Protein AF-A0A842NXF6-F1 (afdb_monomer)

Solvent-accessible surface area (backbone atoms only — not comparable to full-atom values): 5268 Å² total; per-residue (Å²): 138,82,64,62,37,87,86,65,71,41,51,35,71,66,39,60,42,71,50,36,41,29,38,89,88,38,85,37,70,67,52,28,39,68,73,48,96,62,86,74,45,52,89,71,46,36,40,85,80,44,30,18,32,59,75,24,34,54,43,87,80,24,78,80,40,47,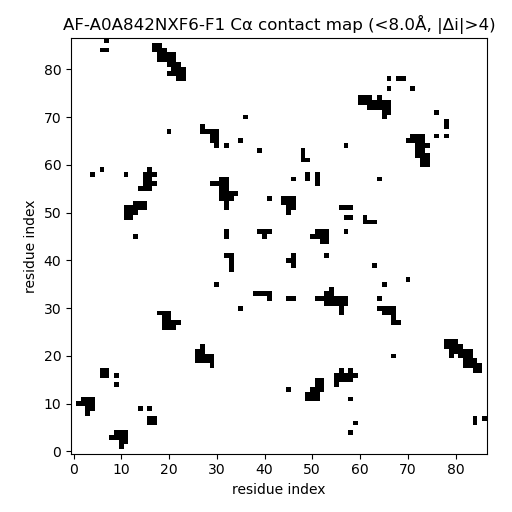27,76,85,77,67,44,52,42,60,89,43,87,67,54,80,49,83,49,75,76,131

Secondary structure (DSSP, 8-state):
---B-TTT-SBSTT-----EEEETTEEEPPPBTTSSSS---GGGSB-TTT-PBTTSBPPTT-TTPBPTTT-SBSTT-TT-SEEE---

Radius of gyration: 12.32 Å; Cα contacts (8 Å, |Δi|>4): 174; chains: 1; bounding box: 26×30×32 Å

Sequence (87 aa):
MVEICEYCKKEYSGNSCIGYFIIKGKKFERIKFGDESDDWGKDSGSCGDCGVKVGQIHHWECDVERCPKCDGQALGCECHDEFLFEY

Mean predicted aligned error: 5.01 Å

Foldseek 3Di:
DFDAQPQQRHTQAADARFWFFQFPNDTDDWQFAPNAPDCQPLVVQARPFRNYGGPGHHRPPGQCTADRPPRDGPNVDPRGPDIDGDD

Structure (mmCIF, N/CA/C/O backbone):
data_AF-A0A842NXF6-F1
#
_entry.id   AF-A0A842NXF6-F1
#
loop_
_atom_site.group_PDB
_atom_site.id
_atom_site.type_symbol
_atom_site.label_atom_id
_atom_site.label_alt_id
_atom_site.label_comp_id
_atom_site.label_asym_id
_atom_site.label_entity_id
_atom_site.label_seq_id
_atom_site.pdbx_PDB_ins_code
_atom_site.Cartn_x
_atom_site.Cartn_y
_atom_site.Cartn_z
_atom_site.occupancy
_atom_site.B_iso_or_equiv
_atom_site.auth_seq_id
_atom_site.auth_comp_id
_atom_site.auth_asym_id
_atom_site.auth_atom_id
_atom_site.pdbx_PDB_model_num
ATOM 1 N N . MET A 1 1 ? 5.129 17.186 -18.010 1.00 57.66 1 MET A N 1
ATOM 2 C CA . MET A 1 1 ? 3.985 17.431 -17.110 1.00 57.66 1 MET A CA 1
ATOM 3 C C . MET A 1 1 ? 3.968 16.250 -16.165 1.00 57.66 1 MET A C 1
ATOM 5 O O . MET A 1 1 ? 4.098 15.140 -16.659 1.00 57.66 1 MET A O 1
ATOM 9 N N . VAL A 1 2 ? 3.988 16.487 -14.859 1.00 66.19 2 VAL A N 1
ATOM 10 C CA . VAL A 1 2 ? 4.102 15.429 -13.850 1.00 66.19 2 VAL A CA 1
ATOM 11 C C . VAL A 1 2 ? 2.793 15.389 -13.086 1.00 66.19 2 VAL A C 1
ATOM 13 O O . VAL A 1 2 ? 2.321 16.432 -12.634 1.00 66.19 2 VAL A O 1
ATOM 16 N N . GLU A 1 3 ? 2.217 14.203 -12.967 1.00 81.19 3 GLU A N 1
ATOM 17 C CA . GLU A 1 3 ? 1.017 13.982 -12.173 1.00 81.19 3 GLU A CA 1
ATOM 18 C C . GLU A 1 3 ? 1.427 13.801 -10.709 1.00 81.19 3 GLU A C 1
ATOM 20 O O . GLU A 1 3 ? 2.291 12.983 -10.375 1.00 81.19 3 GLU A O 1
ATOM 25 N N . ILE A 1 4 ? 0.848 14.628 -9.838 1.00 87.00 4 ILE A N 1
ATOM 26 C CA . ILE A 1 4 ? 1.130 14.644 -8.403 1.00 87.00 4 ILE A CA 1
ATOM 27 C C . ILE A 1 4 ? -0.050 14.013 -7.683 1.00 87.00 4 ILE A C 1
ATOM 29 O O . ILE A 1 4 ? -1.189 14.430 -7.872 1.00 87.00 4 ILE A O 1
ATOM 33 N N . CYS A 1 5 ? 0.233 13.047 -6.817 1.00 86.81 5 CYS A N 1
ATOM 34 C CA . CYS A 1 5 ? -0.784 12.428 -5.987 1.00 86.81 5 CYS A CA 1
ATOM 35 C C . CYS A 1 5 ? -1.319 13.432 -4.966 1.00 86.81 5 CYS A C 1
ATOM 37 O O . CYS A 1 5 ? -0.565 14.014 -4.178 1.00 86.81 5 CYS A O 1
ATOM 39 N N . GLU A 1 6 ? -2.637 13.609 -4.941 1.00 85.94 6 GLU A N 1
ATOM 40 C CA . GLU A 1 6 ? -3.292 14.545 -4.031 1.00 85.94 6 GLU A CA 1
ATOM 41 C C . GLU A 1 6 ? -3.152 14.157 -2.555 1.00 85.94 6 GLU A C 1
ATOM 43 O O . GLU A 1 6 ? -3.182 15.037 -1.694 1.00 85.94 6 GLU A O 1
ATOM 48 N N . TYR A 1 7 ? -2.909 12.880 -2.262 1.00 86.19 7 TYR A N 1
ATOM 49 C CA . TYR A 1 7 ? -2.797 12.365 -0.900 1.00 86.19 7 TYR A CA 1
ATOM 50 C C . TYR A 1 7 ? -1.384 12.506 -0.332 1.00 86.19 7 TYR A C 1
ATOM 52 O O . TYR A 1 7 ? -1.200 13.081 0.736 1.00 86.19 7 TYR A O 1
ATOM 60 N N . CYS A 1 8 ? -0.363 12.015 -1.044 1.00 87.38 8 CYS A N 1
ATOM 61 C CA . CYS A 1 8 ? 1.018 12.039 -0.546 1.00 87.38 8 CYS A CA 1
ATOM 62 C C . CYS A 1 8 ? 1.847 13.234 -1.033 1.00 87.38 8 CYS A C 1
ATOM 64 O O . CYS A 1 8 ? 2.980 13.397 -0.585 1.00 87.38 8 CYS A O 1
ATOM 66 N N . LYS A 1 9 ? 1.312 14.051 -1.954 1.00 87.88 9 LYS A N 1
ATOM 67 C CA . LYS A 1 9 ? 1.975 15.224 -2.556 1.00 87.88 9 LYS A CA 1
ATOM 68 C C . LYS A 1 9 ? 3.291 14.912 -3.285 1.00 87.88 9 LYS A C 1
ATOM 70 O O . LYS A 1 9 ? 4.096 15.812 -3.515 1.00 87.88 9 LYS A O 1
ATOM 75 N N . LYS A 1 10 ? 3.505 13.649 -3.665 1.00 86.25 10 LYS A N 1
ATOM 76 C CA . LYS A 1 10 ? 4.646 13.183 -4.467 1.00 86.25 10 LYS A CA 1
ATOM 77 C C . LYS A 1 10 ? 4.194 12.823 -5.880 1.00 86.25 10 LYS A C 1
ATOM 79 O O . LYS A 1 10 ? 3.008 12.613 -6.126 1.00 86.25 10 LYS A O 1
ATOM 84 N N . GLU A 1 11 ? 5.154 12.742 -6.792 1.00 85.00 11 GLU A N 1
ATOM 85 C CA . GLU A 1 11 ? 4.947 12.246 -8.157 1.00 85.00 11 GLU A CA 1
ATOM 86 C C . GLU A 1 11 ? 4.522 10.773 -8.112 1.00 85.00 11 GLU A C 1
ATOM 88 O O . GLU A 1 11 ? 5.096 10.022 -7.324 1.00 85.00 11 GLU A O 1
ATOM 93 N N . TYR A 1 12 ? 3.564 10.358 -8.947 1.00 80.31 12 TYR A N 1
ATOM 94 C CA . TYR A 1 12 ? 3.102 8.958 -8.987 1.00 80.31 12 TYR A CA 1
ATOM 95 C C . TYR A 1 12 ? 4.236 7.976 -9.328 1.00 80.31 12 TYR A C 1
ATOM 97 O O . TYR A 1 12 ? 4.463 6.973 -8.654 1.00 80.31 12 TYR A O 1
ATOM 105 N N . SER A 1 13 ? 5.003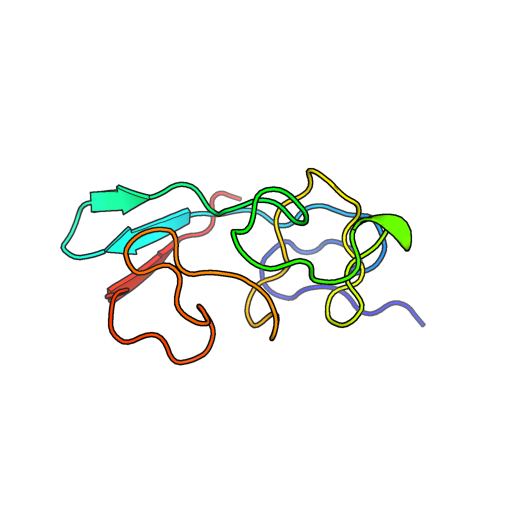 8.290 -10.370 1.00 77.44 13 SER A N 1
ATOM 106 C CA . SER A 1 13 ? 6.016 7.379 -10.896 1.00 77.44 13 SER A CA 1
ATOM 107 C C . SER A 1 13 ? 7.210 7.228 -9.951 1.00 77.44 13 SER A C 1
ATOM 109 O O . SER A 1 13 ? 8.012 8.144 -9.776 1.00 77.44 13 SER A O 1
ATOM 111 N N . GLY A 1 14 ? 7.376 6.025 -9.396 1.00 77.19 14 GLY A N 1
ATOM 112 C CA . GLY A 1 14 ? 8.560 5.626 -8.632 1.00 77.19 14 GLY A CA 1
ATOM 113 C C . GLY A 1 14 ? 8.607 6.063 -7.165 1.00 77.19 14 GLY A C 1
ATOM 114 O O . GLY A 1 14 ? 9.614 5.788 -6.499 1.00 77.19 14 GLY A O 1
ATOM 115 N N . ASN A 1 15 ? 7.552 6.695 -6.644 1.00 84.94 15 ASN A N 1
ATOM 116 C CA . ASN A 1 15 ? 7.447 7.048 -5.230 1.00 84.94 15 ASN A CA 1
ATOM 117 C C . ASN A 1 15 ? 6.428 6.164 -4.512 1.00 84.94 15 ASN A C 1
ATOM 119 O O . ASN A 1 15 ? 5.357 5.889 -5.023 1.00 84.94 15 ASN A O 1
ATOM 123 N N . SER A 1 16 ? 6.737 5.776 -3.275 1.00 90.56 16 SER A N 1
ATOM 124 C CA . SER A 1 16 ? 5.749 5.145 -2.397 1.00 90.56 16 SER A CA 1
ATOM 125 C C . SER A 1 16 ? 4.765 6.184 -1.865 1.00 90.56 16 SER A C 1
ATOM 127 O O . SER A 1 16 ? 5.175 7.270 -1.428 1.00 90.56 16 SER A O 1
ATOM 129 N N . CYS A 1 17 ? 3.488 5.812 -1.800 1.00 91.88 17 CYS A N 1
ATOM 130 C CA . CYS A 1 17 ? 2.486 6.579 -1.069 1.00 91.88 17 CYS A CA 1
ATOM 131 C C . CYS A 1 17 ? 2.600 6.353 0.452 1.00 91.88 17 CYS A C 1
ATOM 133 O O . CYS A 1 17 ? 3.485 5.639 0.933 1.00 91.88 17 CYS A O 1
ATOM 135 N N . ILE A 1 18 ? 1.710 7.004 1.200 1.00 90.69 18 ILE A N 1
ATOM 136 C CA . ILE A 1 18 ? 1.651 7.036 2.667 1.00 90.69 18 ILE A CA 1
ATOM 137 C C . ILE A 1 18 ? 0.264 6.614 3.173 1.00 90.69 18 ILE A C 1
ATOM 139 O O . ILE A 1 18 ? -0.701 6.578 2.403 1.00 90.69 18 ILE A O 1
ATOM 143 N N . GLY A 1 19 ? 0.162 6.367 4.479 1.00 89.44 19 GLY A N 1
ATOM 144 C CA . GLY A 1 19 ? -1.102 6.138 5.180 1.00 89.44 19 GLY A CA 1
ATOM 145 C C . GLY A 1 19 ? -1.410 4.670 5.474 1.00 89.44 19 GLY A C 1
ATOM 146 O O . GLY A 1 19 ? -0.596 3.779 5.235 1.00 89.44 19 GLY A O 1
ATOM 147 N N . TYR A 1 20 ? -2.591 4.440 6.040 1.00 90.50 20 TYR A N 1
ATOM 148 C CA . TYR A 1 20 ? -3.059 3.135 6.504 1.00 90.50 20 TYR A CA 1
ATOM 149 C C . TYR A 1 20 ? -4.583 3.026 6.407 1.00 90.50 20 TYR A C 1
ATOM 151 O O . TYR A 1 20 ? -5.287 4.036 6.353 1.00 90.50 20 TYR A O 1
ATOM 159 N N . PHE A 1 21 ? -5.095 1.794 6.416 1.00 88.38 21 PHE A N 1
ATOM 160 C CA . PHE A 1 21 ? -6.535 1.547 6.460 1.00 88.38 21 PHE A CA 1
ATOM 161 C C . PHE A 1 21 ? -7.014 1.513 7.912 1.00 88.38 21 PHE A C 1
ATOM 163 O O . PHE A 1 21 ? -6.408 0.835 8.751 1.00 88.38 21 PHE A O 1
ATOM 170 N N . ILE A 1 22 ? -8.121 2.197 8.209 1.00 89.44 22 ILE A N 1
ATOM 171 C CA . ILE A 1 22 ? -8.890 1.953 9.429 1.00 89.44 22 ILE A CA 1
ATOM 172 C C . ILE A 1 22 ? -10.079 1.071 9.087 1.00 89.44 22 ILE A C 1
ATOM 174 O O . ILE A 1 22 ? -10.946 1.420 8.289 1.00 89.44 22 ILE A O 1
ATOM 178 N N . ILE A 1 23 ? -10.114 -0.096 9.718 1.00 87.81 23 ILE A N 1
ATOM 179 C CA . ILE A 1 23 ? -11.172 -1.075 9.519 1.00 87.81 23 ILE A CA 1
ATOM 180 C C . ILE A 1 23 ? 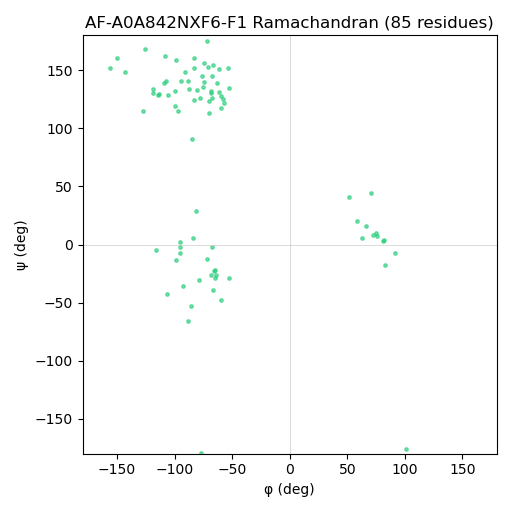-11.736 -1.457 10.880 1.00 87.81 23 ILE A C 1
ATOM 182 O O . ILE A 1 23 ? -11.038 -2.072 11.693 1.00 87.81 23 ILE A O 1
ATOM 186 N N . LYS A 1 24 ? -13.006 -1.124 11.134 1.00 86.19 24 LYS A N 1
ATOM 187 C CA . LYS A 1 24 ? -13.685 -1.367 12.415 1.00 86.19 24 LYS A CA 1
ATOM 188 C C . LYS A 1 24 ? -12.873 -0.843 13.609 1.00 86.19 24 LYS A C 1
ATOM 190 O O . LYS A 1 24 ? -12.729 -1.531 14.621 1.00 86.19 24 LYS A O 1
ATOM 195 N N . GLY A 1 25 ? -12.276 0.342 13.456 1.00 86.38 25 GLY A N 1
ATOM 196 C CA . GLY A 1 25 ? -11.451 0.997 14.480 1.00 86.38 25 GLY A CA 1
ATOM 197 C C . GLY A 1 25 ? -10.050 0.405 14.689 1.00 86.38 25 GLY A C 1
ATOM 198 O O . GLY A 1 25 ? -9.375 0.775 15.647 1.00 86.38 25 GLY A O 1
ATOM 199 N N . LYS A 1 26 ? -9.590 -0.512 13.827 1.00 88.62 26 LYS A N 1
ATOM 200 C CA . LYS A 1 26 ? -8.224 -1.061 13.870 1.00 88.62 26 LYS A CA 1
ATOM 201 C C . LYS A 1 26 ? -7.392 -0.547 12.700 1.00 88.62 26 LYS A C 1
ATOM 203 O O . LYS A 1 26 ? -7.883 -0.507 11.575 1.00 88.62 26 LYS A O 1
ATOM 208 N N . LYS A 1 27 ? -6.130 -0.205 12.974 1.00 90.50 27 LYS A N 1
ATOM 209 C CA . LYS A 1 27 ? -5.130 0.178 11.968 1.00 90.50 27 LYS A CA 1
ATOM 210 C C . LYS A 1 27 ? -4.587 -1.066 11.270 1.00 90.50 27 LYS A C 1
ATOM 212 O O . LYS A 1 27 ? -4.112 -1.981 11.937 1.00 90.50 27 LYS A O 1
ATOM 217 N N . PHE A 1 28 ? -4.655 -1.068 9.944 1.00 91.06 28 PHE A N 1
ATOM 218 C CA . PHE A 1 28 ? -4.066 -2.080 9.076 1.00 91.06 28 PHE A CA 1
ATOM 219 C C . PHE A 1 28 ? -3.026 -1.436 8.165 1.00 91.06 28 PHE A C 1
ATOM 221 O O . PHE A 1 28 ? -3.290 -0.417 7.520 1.00 91.06 28 PHE A O 1
ATOM 228 N N . GLU A 1 29 ? -1.842 -2.041 8.120 1.00 92.69 29 GLU A N 1
ATOM 229 C CA . GLU A 1 29 ? -0.799 -1.663 7.171 1.00 92.69 29 GLU A CA 1
ATOM 230 C C . GLU A 1 29 ? -1.233 -2.018 5.747 1.00 92.69 29 GLU A C 1
ATOM 232 O O . GLU A 1 29 ? -1.939 -3.000 5.527 1.00 92.69 29 GLU A O 1
ATOM 237 N N . ARG A 1 30 ? -0.837 -1.184 4.785 1.00 93.00 30 ARG A N 1
ATOM 238 C CA . ARG A 1 30 ? -1.144 -1.393 3.367 1.00 93.00 30 ARG A CA 1
ATOM 239 C C . ARG A 1 30 ? -0.242 -2.491 2.808 1.00 93.00 30 ARG A C 1
ATOM 241 O O . ARG A 1 30 ? 0.924 -2.584 3.197 1.00 93.00 30 ARG A O 1
ATOM 248 N N . ILE A 1 31 ? -0.774 -3.291 1.889 1.00 93.75 31 ILE A N 1
ATOM 249 C CA . ILE A 1 31 ? 0.017 -4.300 1.184 1.00 93.75 31 ILE A CA 1
ATOM 250 C C . ILE A 1 31 ? 0.873 -3.576 0.138 1.00 93.75 31 ILE A C 1
ATOM 252 O O . ILE A 1 31 ? 0.428 -2.632 -0.515 1.00 93.75 31 ILE A O 1
ATOM 256 N N . LYS A 1 32 ? 2.145 -3.957 0.042 1.00 94.62 32 LYS A N 1
ATOM 257 C CA . LYS A 1 32 ? 3.083 -3.369 -0.917 1.00 94.62 32 LYS A CA 1
ATOM 258 C C . LYS A 1 32 ? 2.926 -4.038 -2.274 1.00 94.62 32 LYS A C 1
ATOM 260 O O . LYS A 1 32 ? 2.639 -5.231 -2.341 1.00 94.62 32 LYS A O 1
ATOM 265 N N . PHE A 1 33 ? 3.229 -3.300 -3.336 1.00 94.06 33 PHE A N 1
ATOM 266 C CA . PHE A 1 33 ? 3.230 -3.850 -4.684 1.00 94.06 33 PHE A CA 1
ATOM 267 C C . PHE A 1 33 ? 4.182 -5.048 -4.776 1.00 94.06 33 PHE A C 1
ATOM 269 O O . PHE A 1 33 ? 5.383 -4.919 -4.511 1.00 94.06 33 PHE A O 1
ATOM 276 N N . GLY A 1 34 ? 3.640 -6.205 -5.158 1.00 91.31 34 GLY A N 1
ATOM 277 C CA . GLY A 1 34 ? 4.371 -7.471 -5.277 1.00 91.31 34 GLY A CA 1
ATOM 278 C C . GLY A 1 34 ? 4.390 -8.359 -4.024 1.00 91.31 34 GLY A C 1
ATOM 279 O O . GLY A 1 34 ? 4.848 -9.496 -4.132 1.00 91.31 34 GLY A O 1
ATOM 280 N N . ASP A 1 35 ? 3.884 -7.878 -2.882 1.00 92.38 35 ASP A N 1
ATOM 281 C CA . ASP A 1 35 ? 3.573 -8.690 -1.686 1.00 92.38 35 ASP A CA 1
ATOM 282 C C . ASP A 1 35 ? 2.088 -9.122 -1.650 1.00 92.38 35 ASP A C 1
ATOM 284 O O . ASP A 1 35 ? 1.633 -9.756 -0.698 1.00 92.38 35 ASP A O 1
ATOM 288 N N . GLU A 1 36 ? 1.321 -8.759 -2.676 1.00 90.69 36 GLU A N 1
ATOM 289 C CA . GLU A 1 36 ? -0.087 -9.116 -2.848 1.00 90.69 36 GLU A CA 1
ATOM 290 C C . GLU A 1 36 ? -0.244 -10.586 -3.263 1.00 90.69 36 GLU A C 1
ATOM 292 O O . GLU A 1 36 ? 0.670 -11.189 -3.831 1.00 90.69 36 GLU A O 1
ATOM 297 N N . SER A 1 37 ? -1.414 -11.173 -2.992 1.00 87.50 37 SER A N 1
ATOM 298 C CA . SER A 1 37 ? -1.692 -12.570 -3.357 1.00 87.50 37 SER A CA 1
ATOM 299 C C . SER A 1 37 ? -1.718 -12.805 -4.870 1.00 87.50 37 SER A C 1
ATOM 301 O O . SER A 1 37 ? -1.422 -13.912 -5.324 1.00 87.50 37 SER A O 1
ATOM 303 N N . ASP A 1 38 ? -2.084 -11.785 -5.647 1.00 86.50 38 ASP A N 1
ATOM 304 C CA . ASP A 1 38 ? -2.112 -11.838 -7.105 1.00 86.50 38 ASP A CA 1
ATOM 305 C C . ASP A 1 38 ? -0.790 -11.381 -7.715 1.00 86.50 38 ASP A C 1
ATOM 307 O O . ASP A 1 38 ? -0.117 -10.473 -7.223 1.00 86.50 38 ASP A O 1
ATOM 311 N N . ASP A 1 39 ? -0.451 -11.968 -8.861 1.00 84.25 39 ASP A N 1
ATOM 312 C CA . ASP A 1 39 ? 0.680 -11.505 -9.652 1.00 84.25 39 ASP A CA 1
ATOM 313 C C . ASP A 1 39 ? 0.246 -10.358 -10.575 1.00 84.25 39 ASP A C 1
ATOM 315 O O . ASP A 1 39 ? -0.186 -10.558 -11.709 1.00 84.25 39 ASP A O 1
ATOM 319 N N . TRP A 1 40 ? 0.369 -9.125 -10.081 1.00 84.00 40 TRP A N 1
ATOM 320 C CA . TRP A 1 40 ? 0.127 -7.899 -10.854 1.00 84.00 40 TRP A CA 1
ATOM 321 C C . TRP A 1 40 ? 1.320 -7.491 -11.731 1.00 84.00 40 TRP A C 1
ATOM 323 O O . TRP A 1 40 ? 1.551 -6.310 -11.994 1.00 84.00 40 TRP A O 1
ATOM 333 N N . GLY A 1 41 ? 2.114 -8.467 -12.178 1.00 78.38 41 GLY A N 1
ATOM 334 C CA . GLY A 1 41 ? 3.288 -8.220 -13.004 1.00 78.38 41 GLY A CA 1
ATOM 335 C C . GLY A 1 41 ? 4.424 -7.551 -12.236 1.00 78.38 41 GLY A C 1
ATOM 336 O O . GLY A 1 41 ? 5.060 -6.633 -12.757 1.00 78.38 41 GLY A O 1
ATOM 337 N N . LYS A 1 42 ? 4.722 -8.023 -11.017 1.00 77.31 42 LYS A N 1
ATOM 338 C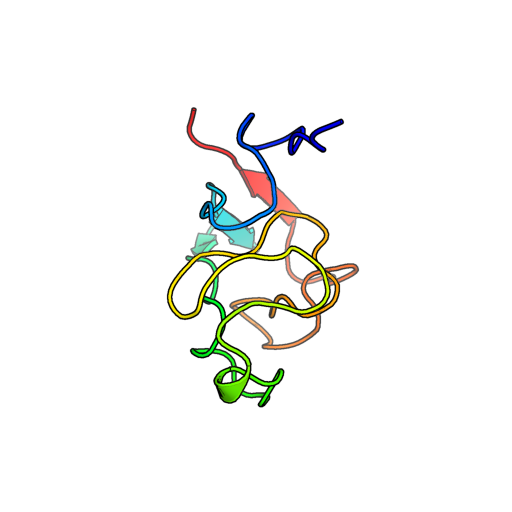 CA . LYS A 1 42 ? 5.886 -7.562 -10.234 1.00 77.31 42 LYS A CA 1
ATOM 339 C C . LYS A 1 42 ? 7.198 -7.647 -11.027 1.00 77.31 42 LYS A C 1
ATOM 341 O O . LYS A 1 42 ? 8.085 -6.820 -10.834 1.00 77.31 42 LYS A O 1
ATOM 346 N N . ASP A 1 43 ? 7.298 -8.583 -11.972 1.00 81.62 43 ASP A N 1
ATOM 347 C CA . ASP A 1 43 ? 8.446 -8.734 -12.874 1.00 81.62 43 ASP A CA 1
ATOM 348 C C . ASP A 1 43 ? 8.634 -7.545 -13.833 1.00 81.62 43 ASP A C 1
ATOM 350 O O . ASP A 1 43 ? 9.746 -7.299 -14.297 1.00 81.62 43 ASP A O 1
ATOM 354 N N . SER A 1 44 ? 7.583 -6.753 -14.087 1.00 81.88 44 SER A N 1
ATOM 355 C CA . SER A 1 44 ? 7.689 -5.490 -14.835 1.00 81.88 44 SER A CA 1
ATOM 356 C C . SER A 1 44 ? 8.386 -4.385 -14.030 1.00 81.88 44 SER A C 1
ATOM 358 O O . SER A 1 44 ? 8.758 -3.354 -14.585 1.00 81.88 44 SER A O 1
ATOM 360 N N . GLY A 1 45 ? 8.579 -4.578 -12.720 1.00 84.44 45 GLY A N 1
ATOM 361 C CA . GLY A 1 45 ? 9.295 -3.663 -11.831 1.00 84.44 45 GLY A CA 1
ATOM 362 C C . GLY A 1 45 ? 8.469 -2.485 -11.302 1.00 84.44 45 GLY A C 1
ATOM 363 O O . GLY A 1 45 ? 8.851 -1.896 -10.287 1.00 84.44 45 GLY A O 1
ATOM 364 N N . SER A 1 46 ? 7.334 -2.165 -11.928 1.00 90.88 46 SER A N 1
ATOM 365 C CA . SER A 1 46 ? 6.412 -1.113 -11.491 1.00 90.88 46 SER A CA 1
ATOM 366 C C . SER A 1 46 ? 4.950 -1.479 -11.721 1.00 90.88 46 SER A C 1
ATOM 368 O O . SER A 1 46 ? 4.624 -2.149 -12.698 1.00 90.88 46 SER A O 1
ATOM 370 N N . CYS A 1 47 ? 4.078 -0.983 -10.847 1.00 91.62 47 CYS A N 1
ATOM 371 C CA . CYS A 1 47 ? 2.634 -1.131 -10.954 1.00 91.62 47 CYS A CA 1
ATOM 372 C C . CYS A 1 47 ? 2.122 -0.464 -12.237 1.00 91.62 47 CYS A C 1
ATOM 374 O O . CYS A 1 47 ? 2.448 0.694 -12.501 1.00 91.62 47 CYS A O 1
ATOM 376 N N . GLY A 1 48 ? 1.297 -1.177 -13.008 1.00 87.88 48 GLY A N 1
ATOM 377 C CA . GLY A 1 48 ? 0.761 -0.677 -14.278 1.00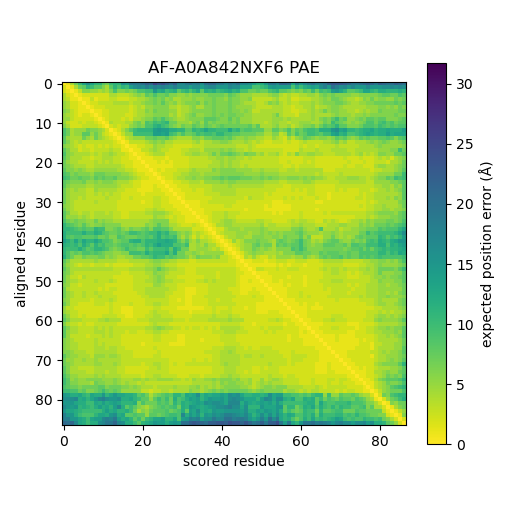 87.88 48 GLY A CA 1
ATOM 378 C C . GLY A 1 48 ? -0.225 0.485 -14.133 1.00 87.88 48 GLY A C 1
ATOM 379 O O . GLY A 1 48 ? -0.332 1.292 -15.048 1.00 87.88 48 GLY A O 1
ATOM 380 N N . ASP A 1 49 ? -0.904 0.574 -12.989 1.00 89.31 49 ASP A N 1
ATOM 381 C CA . ASP A 1 49 ? -1.881 1.627 -12.709 1.00 89.31 49 ASP A CA 1
ATOM 382 C C . ASP A 1 49 ? -1.226 2.869 -12.076 1.00 89.31 49 ASP A C 1
ATOM 384 O O . ASP A 1 49 ? -1.114 3.917 -12.705 1.00 89.31 49 ASP A O 1
ATOM 388 N N . CYS A 1 50 ? -0.685 2.744 -10.859 1.00 90.50 50 CYS A N 1
ATOM 389 C CA . CYS A 1 50 ? -0.144 3.897 -10.137 1.00 90.50 50 CYS A CA 1
ATOM 390 C C . CYS A 1 50 ? 1.375 4.131 -10.275 1.00 90.50 50 CYS A C 1
ATOM 392 O O . CYS A 1 50 ? 1.897 5.064 -9.669 1.00 90.50 50 CYS A O 1
ATOM 394 N N . GLY A 1 51 ? 2.117 3.278 -10.991 1.00 90.31 51 GLY A N 1
ATOM 395 C CA . GLY A 1 51 ? 3.542 3.496 -11.287 1.00 90.31 51 GLY A CA 1
ATOM 396 C C . GLY A 1 51 ? 4.538 3.318 -10.127 1.00 90.31 51 GLY A C 1
ATOM 397 O O . GLY A 1 51 ? 5.723 3.628 -10.293 1.00 90.31 51 GLY A O 1
ATOM 398 N N . VAL A 1 52 ? 4.112 2.822 -8.957 1.00 92.88 52 VAL A N 1
ATOM 399 C CA . VAL A 1 52 ? 5.029 2.529 -7.835 1.00 92.88 52 VAL A CA 1
ATOM 400 C C . VAL A 1 52 ? 5.902 1.312 -8.123 1.00 92.88 52 VAL A C 1
ATOM 402 O O . VAL A 1 52 ? 5.504 0.421 -8.870 1.00 92.88 52 VAL A O 1
ATOM 405 N N . LYS A 1 53 ? 7.093 1.247 -7.527 1.00 92.88 53 LYS A N 1
ATOM 406 C CA . LYS A 1 53 ? 8.015 0.112 -7.687 1.00 92.88 53 LYS A CA 1
ATOM 407 C C . LYS A 1 53 ? 7.675 -1.038 -6.744 1.00 92.88 53 LYS A C 1
ATOM 409 O O . LYS A 1 53 ? 7.035 -0.840 -5.715 1.00 92.88 53 LYS A O 1
ATOM 414 N N . VAL A 1 54 ? 8.162 -2.237 -7.068 1.00 92.31 54 VAL A N 1
ATOM 415 C CA . VAL A 1 54 ? 8.019 -3.420 -6.197 1.00 92.31 54 VAL A CA 1
ATOM 416 C C . VAL A 1 54 ? 8.528 -3.113 -4.785 1.00 92.31 54 VAL A C 1
ATOM 418 O O . VAL A 1 54 ? 9.586 -2.502 -4.613 1.00 92.31 54 VAL A O 1
ATOM 421 N N . GLY A 1 55 ? 7.758 -3.514 -3.774 1.00 91.19 55 GLY A N 1
ATOM 422 C CA . GLY A 1 55 ? 8.041 -3.254 -2.362 1.00 91.19 55 GLY A CA 1
ATOM 423 C C . GLY A 1 55 ? 7.648 -1.854 -1.869 1.00 91.19 55 GLY A C 1
ATOM 424 O O . GLY A 1 55 ? 7.892 -1.532 -0.702 1.00 91.19 55 GLY A O 1
ATOM 425 N N . GLN A 1 56 ? 7.045 -1.015 -2.716 1.00 93.06 56 GLN A N 1
ATOM 426 C CA . GLN A 1 56 ? 6.454 0.269 -2.325 1.00 93.06 56 GLN A CA 1
ATOM 427 C C . GLN A 1 56 ? 4.938 0.154 -2.133 1.00 93.06 56 GLN A C 1
ATOM 429 O O . GLN A 1 56 ? 4.295 -0.751 -2.656 1.00 93.06 56 GLN A O 1
ATOM 434 N N . ILE A 1 57 ? 4.367 1.086 -1.372 1.00 93.81 57 ILE A N 1
ATOM 435 C CA . ILE A 1 57 ? 2.920 1.176 -1.165 1.00 93.81 57 ILE A CA 1
ATOM 436 C C . ILE A 1 57 ? 2.292 1.883 -2.364 1.00 93.81 57 ILE A C 1
ATOM 438 O O . ILE A 1 57 ? 2.765 2.955 -2.759 1.00 93.81 57 ILE A O 1
ATOM 442 N N . HIS A 1 58 ? 1.208 1.307 -2.883 1.00 94.00 58 HIS A N 1
ATOM 443 C CA . HIS A 1 58 ? 0.398 1.878 -3.958 1.00 94.00 58 HIS A CA 1
ATOM 444 C C . HIS A 1 58 ? -0.061 3.302 -3.647 1.00 94.00 58 HIS A C 1
ATOM 446 O O . HIS A 1 58 ? -0.271 3.670 -2.491 1.00 94.00 58 HIS A O 1
ATOM 452 N N . HIS A 1 59 ? -0.276 4.122 -4.674 1.00 92.50 59 HIS A N 1
ATOM 453 C CA . HIS A 1 59 ? -1.053 5.342 -4.464 1.00 92.50 59 HIS A CA 1
ATOM 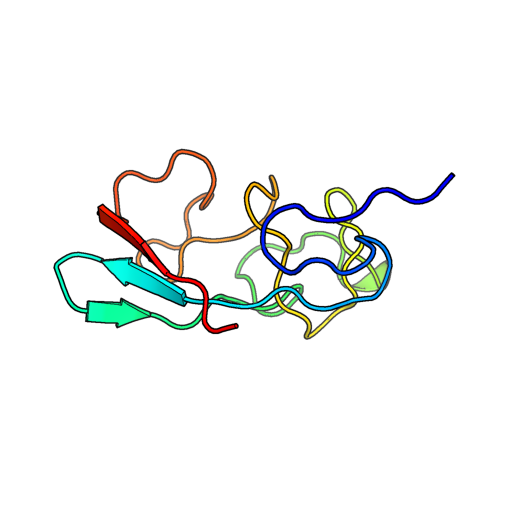454 C C . HIS A 1 59 ? -2.500 4.992 -4.126 1.00 92.50 59 HIS A C 1
ATOM 456 O O . HIS A 1 59 ? -2.973 3.899 -4.422 1.00 92.50 59 HIS A O 1
ATOM 462 N N . TRP A 1 60 ? -3.167 5.893 -3.413 1.00 89.50 60 TRP A N 1
ATOM 463 C CA . TRP A 1 60 ? -4.588 5.722 -3.137 1.00 89.50 60 TRP A CA 1
ATOM 464 C C . TRP A 1 60 ? -5.376 5.690 -4.442 1.00 89.50 60 TRP A C 1
ATOM 466 O O . TRP A 1 60 ? -4.949 6.291 -5.427 1.00 89.50 60 TRP A O 1
ATOM 476 N N . GLU A 1 61 ? -6.495 4.967 -4.409 1.00 88.00 61 GLU A N 1
ATOM 477 C CA . GLU A 1 61 ? -7.359 4.705 -5.567 1.00 88.00 61 GLU A CA 1
ATOM 478 C C . GLU A 1 61 ? -6.709 3.842 -6.657 1.00 88.00 61 GLU A C 1
ATOM 480 O O . GLU A 1 61 ? -7.228 3.761 -7.764 1.00 88.00 61 GLU A O 1
ATOM 485 N N . CYS A 1 62 ? -5.606 3.155 -6.340 1.00 92.00 62 CYS A N 1
ATOM 486 C CA . CYS A 1 62 ? -4.978 2.243 -7.280 1.00 92.00 62 CYS A CA 1
ATOM 487 C C . CYS A 1 62 ? -5.858 1.014 -7.547 1.00 92.00 62 CYS A C 1
ATOM 489 O O . CYS A 1 62 ? -6.286 0.331 -6.612 1.00 92.00 62 CYS A O 1
ATOM 491 N N . ASP A 1 63 ? -6.063 0.695 -8.825 1.00 91.12 63 ASP A N 1
ATOM 492 C CA . ASP A 1 63 ? -6.950 -0.389 -9.261 1.00 91.12 63 ASP A CA 1
ATOM 493 C C . ASP A 1 63 ? -6.484 -1.778 -8.809 1.00 91.12 63 ASP A C 1
ATOM 495 O O . ASP A 1 63 ? -7.295 -2.693 -8.659 1.00 91.12 63 ASP A O 1
ATOM 499 N N . VAL A 1 64 ? -5.184 -1.961 -8.585 1.00 92.31 64 VAL A N 1
ATOM 500 C CA . VAL A 1 64 ? -4.629 -3.271 -8.219 1.00 92.31 64 VAL A CA 1
ATOM 501 C C . VAL A 1 64 ? -4.401 -3.438 -6.720 1.00 92.31 64 VAL A C 1
ATOM 503 O O . VAL A 1 64 ? -4.247 -4.574 -6.277 1.00 92.31 64 VAL A O 1
ATOM 506 N N . GLU A 1 65 ? -4.448 -2.348 -5.941 1.00 94.31 65 GLU A N 1
ATOM 507 C CA . GLU A 1 65 ? -4.161 -2.399 -4.506 1.00 94.31 65 GLU A CA 1
ATOM 508 C C . GLU A 1 65 ? -5.129 -3.342 -3.778 1.00 94.31 65 GLU A C 1
ATOM 510 O O . GLU A 1 65 ? -6.356 -3.207 -3.871 1.00 94.31 65 GLU A O 1
ATOM 515 N N . ARG A 1 66 ? -4.579 -4.276 -2.997 1.00 94.06 66 ARG A N 1
ATOM 516 C CA . ARG A 1 66 ? -5.368 -5.201 -2.173 1.00 94.06 66 ARG A CA 1
ATOM 517 C C . ARG A 1 66 ? -5.700 -4.664 -0.779 1.00 94.06 66 ARG A C 1
ATOM 519 O O . ARG A 1 66 ? -4.889 -4.052 -0.083 1.00 94.06 66 ARG A O 1
ATOM 526 N N . CYS A 1 67 ? -6.925 -4.946 -0.331 1.00 92.69 67 CYS A N 1
ATOM 527 C CA . CYS A 1 67 ? -7.375 -4.648 1.022 1.00 92.69 67 CYS A CA 1
ATOM 528 C C . CYS A 1 67 ? -6.666 -5.571 2.030 1.00 92.69 67 CYS A C 1
ATOM 530 O O . CYS A 1 67 ? -6.874 -6.784 1.980 1.00 92.69 67 CYS A O 1
ATOM 532 N N . PRO A 1 68 ? -5.961 -5.043 3.047 1.00 92.94 68 PRO A N 1
ATOM 533 C CA . PRO A 1 68 ? -5.183 -5.856 3.992 1.00 92.94 68 PRO A CA 1
ATOM 534 C C . PRO A 1 68 ? -6.007 -6.758 4.927 1.00 92.94 68 PRO A C 1
ATOM 536 O O . PRO A 1 68 ? -5.447 -7.480 5.748 1.00 92.94 68 PRO A O 1
ATOM 539 N N . LYS A 1 69 ? -7.341 -6.708 4.855 1.00 92.44 69 LYS A N 1
ATOM 540 C CA . LYS A 1 69 ? -8.234 -7.533 5.681 1.00 92.44 69 LYS A CA 1
ATOM 541 C C . LYS A 1 69 ? -8.906 -8.664 4.919 1.00 92.44 69 LYS A C 1
ATOM 543 O O . LYS A 1 69 ? -9.084 -9.736 5.488 1.00 92.44 69 LYS A O 1
ATOM 548 N N . CYS A 1 70 ? -9.389 -8.393 3.710 1.00 92.31 70 CYS A N 1
ATOM 549 C CA . CYS A 1 70 ? -10.144 -9.367 2.921 1.00 92.31 70 CYS A CA 1
ATOM 550 C C . CYS A 1 70 ? -9.446 -9.763 1.624 1.00 92.31 70 CYS A C 1
ATOM 552 O O . CYS A 1 70 ? -9.974 -10.619 0.924 1.00 92.31 70 CYS A O 1
ATOM 554 N N . ASP A 1 71 ? -8.315 -9.131 1.304 1.00 91.62 71 ASP A N 1
ATOM 555 C CA . ASP A 1 71 ? -7.524 -9.364 0.095 1.00 91.62 71 ASP A CA 1
ATOM 556 C C . ASP A 1 71 ? -8.250 -9.042 -1.228 1.00 91.62 71 ASP A C 1
ATOM 558 O O . ASP A 1 71 ? -7.727 -9.249 -2.315 1.00 91.62 71 ASP A O 1
ATOM 562 N N . GLY A 1 72 ? -9.462 -8.483 -1.155 1.00 91.75 72 GLY A N 1
ATOM 563 C CA . GLY A 1 72 ? -10.180 -7.952 -2.312 1.00 91.75 72 GLY A CA 1
ATOM 564 C C . GLY A 1 72 ? -9.566 -6.649 -2.830 1.00 91.75 72 GLY A C 1
ATOM 565 O O . GLY A 1 72 ? -8.659 -6.089 -2.217 1.00 91.75 72 GLY A O 1
ATOM 566 N N . GLN A 1 73 ? -10.082 -6.132 -3.947 1.00 92.19 73 GLN A N 1
ATOM 567 C CA . GLN A 1 73 ? -9.701 -4.808 -4.455 1.00 92.19 73 GLN A CA 1
ATOM 568 C C . GLN A 1 73 ? -10.001 -3.743 -3.390 1.00 92.19 73 GLN A C 1
ATOM 570 O O . GLN A 1 73 ? -11.118 -3.691 -2.877 1.00 92.19 73 GLN A O 1
ATOM 575 N N . ALA A 1 74 ? -9.004 -2.938 -3.014 1.00 91.88 74 ALA A N 1
ATOM 576 C CA . ALA A 1 74 ? -9.156 -1.881 -2.017 1.00 91.88 74 ALA A CA 1
ATOM 577 C C . ALA A 1 74 ? -10.079 -0.766 -2.522 1.00 91.88 74 ALA A C 1
ATOM 579 O O . ALA A 1 74 ? -10.920 -0.266 -1.761 1.00 91.88 74 ALA A O 1
ATOM 580 N N . LEU A 1 75 ? -9.959 -0.430 -3.812 1.00 89.50 75 LEU A N 1
ATOM 581 C CA . LEU A 1 75 ? -10.896 0.435 -4.517 1.00 89.50 75 LEU A CA 1
ATOM 582 C C . LEU A 1 75 ? -12.297 -0.192 -4.466 1.00 89.50 75 LEU A C 1
ATOM 584 O O . LEU A 1 75 ? -12.514 -1.306 -4.929 1.00 89.50 75 LEU A O 1
ATOM 588 N N . GLY A 1 76 ? -13.243 0.507 -3.837 1.00 86.06 76 GLY A N 1
ATOM 589 C CA . GLY A 1 76 ? -14.613 0.015 -3.657 1.00 86.06 76 GLY A CA 1
ATOM 590 C C . GLY A 1 76 ? -14.797 -1.060 -2.576 1.00 86.06 76 GLY A C 1
ATOM 591 O O . GLY A 1 76 ? -15.892 -1.606 -2.454 1.00 86.06 76 GLY A O 1
ATOM 592 N N . CYS A 1 77 ? -13.776 -1.375 -1.772 1.00 89.88 77 CYS A N 1
ATOM 593 C CA . CYS A 1 77 ? -13.922 -2.341 -0.684 1.00 89.88 77 CYS A CA 1
ATOM 594 C C . CYS A 1 77 ? -14.829 -1.818 0.441 1.00 89.88 77 CYS A C 1
ATOM 596 O O . CYS A 1 77 ? -14.585 -0.749 0.987 1.00 89.88 77 CYS A O 1
ATOM 598 N N . GLU A 1 78 ? -15.784 -2.626 0.902 1.00 88.12 78 GLU A N 1
ATOM 599 C CA . GLU A 1 78 ? -16.654 -2.288 2.045 1.00 88.12 78 GLU A CA 1
ATOM 600 C C . GLU A 1 78 ? -16.023 -2.617 3.414 1.00 88.12 78 GLU A C 1
ATOM 602 O O . GLU A 1 78 ? -16.679 -2.565 4.455 1.00 88.12 78 GLU A O 1
ATOM 607 N N . CYS A 1 79 ? -14.755 -3.048 3.447 1.00 86.81 79 CYS A N 1
ATOM 608 C CA . CYS A 1 79 ? -14.094 -3.382 4.707 1.00 86.81 79 CYS A CA 1
ATOM 609 C C . CYS A 1 79 ? -13.607 -2.165 5.482 1.00 86.81 79 CYS A C 1
ATOM 611 O O . CYS A 1 79 ? -13.490 -2.287 6.700 1.00 86.81 79 CYS A O 1
ATOM 613 N N . HIS A 1 80 ? -13.238 -1.079 4.809 1.00 76.25 80 HIS A N 1
ATOM 614 C CA . HIS A 1 80 ? -12.671 0.102 5.450 1.00 76.25 80 HIS A CA 1
ATOM 615 C C . HIS A 1 80 ? -13.759 1.127 5.734 1.00 76.25 80 HIS A C 1
ATOM 617 O O . HIS A 1 80 ? -14.697 1.286 4.961 1.00 76.25 80 HIS A O 1
ATOM 623 N 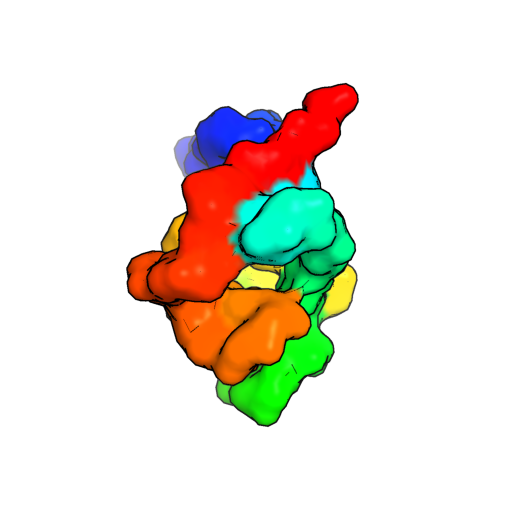N . ASP A 1 81 ? -13.644 1.754 6.901 1.00 67.00 81 ASP A 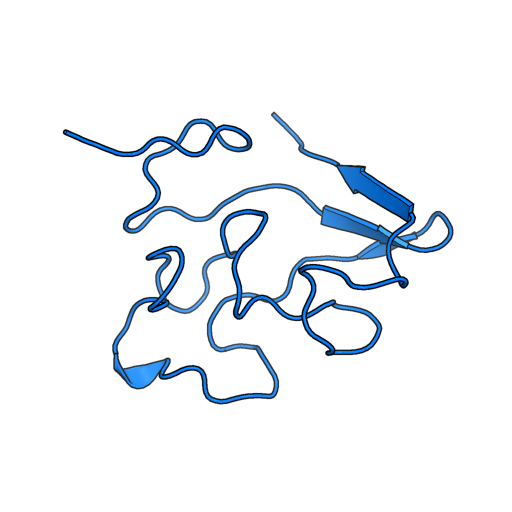N 1
ATOM 624 C CA . ASP A 1 81 ? -14.566 2.804 7.318 1.00 67.00 81 ASP A CA 1
ATOM 625 C C . ASP A 1 81 ? -13.998 4.175 6.911 1.00 67.00 81 ASP A C 1
ATOM 627 O O . ASP A 1 81 ? -14.759 5.056 6.523 1.00 67.00 81 ASP A O 1
ATOM 631 N N . GLU A 1 82 ? -12.665 4.349 6.968 1.00 66.50 82 GLU A N 1
ATOM 632 C CA . GLU A 1 82 ? -11.962 5.607 6.673 1.00 66.50 82 GLU A CA 1
ATOM 633 C C . GLU A 1 82 ? -10.489 5.370 6.245 1.00 66.50 82 GLU A C 1
ATOM 635 O O . GLU A 1 82 ? -9.838 4.408 6.679 1.00 66.50 82 GLU A O 1
ATOM 640 N N . PHE A 1 83 ? -9.934 6.286 5.436 1.00 67.12 83 PHE A N 1
ATOM 641 C CA . PHE A 1 83 ? -8.504 6.348 5.087 1.00 67.12 83 PHE A CA 1
ATOM 642 C C . PHE A 1 83 ? -7.789 7.406 5.933 1.00 67.12 83 PHE A C 1
ATOM 644 O O . PHE A 1 83 ? -8.253 8.542 6.021 1.00 67.12 83 PHE A O 1
ATOM 651 N N . LEU A 1 84 ? -6.639 7.061 6.526 1.00 68.81 84 LEU A N 1
ATOM 652 C CA . LEU A 1 84 ? -5.826 8.011 7.292 1.00 68.81 84 LEU A CA 1
ATOM 653 C C . LEU A 1 84 ? -4.436 8.180 6.678 1.00 68.81 84 LEU A C 1
ATOM 655 O O . LEU A 1 84 ? -3.741 7.209 6.363 1.00 68.81 84 LEU A O 1
ATOM 659 N N . PHE A 1 85 ? -4.025 9.441 6.552 1.00 66.81 85 PHE A N 1
ATOM 660 C CA . PHE A 1 85 ? -2.742 9.861 5.995 1.00 66.81 85 PHE A CA 1
ATOM 661 C C . PHE A 1 85 ? -1.910 10.514 7.108 1.00 66.81 85 PHE A C 1
ATOM 663 O O . PHE A 1 85 ? -2.402 11.406 7.799 1.00 66.81 85 PHE A O 1
ATOM 670 N N . GLU A 1 86 ? -0.665 10.074 7.298 1.00 59.12 86 GLU A N 1
ATOM 671 C CA . GLU A 1 86 ? 0.293 10.749 8.190 1.00 59.12 86 GLU A CA 1
ATOM 672 C C . GLU A 1 86 ? 1.172 11.66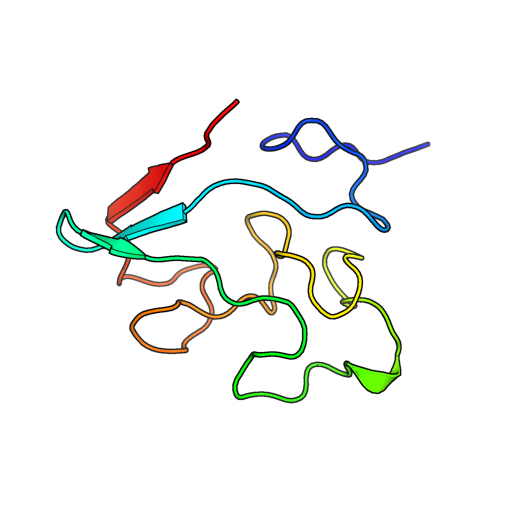2 7.326 1.00 59.12 86 GLU A C 1
ATOM 674 O O . GLU A 1 86 ? 1.871 11.150 6.452 1.00 59.12 86 GLU A O 1
ATOM 679 N N . TYR A 1 87 ? 1.070 12.985 7.524 1.00 55.06 87 TYR A N 1
ATOM 680 C CA . TYR A 1 87 ? 1.838 14.016 6.804 1.00 55.06 87 TYR A CA 1
ATOM 681 C C . TYR A 1 87 ? 3.258 14.166 7.352 1.00 55.06 87 TYR A C 1
ATOM 683 O O . TYR A 1 87 ? 3.405 14.182 8.595 1.00 55.06 87 TYR A O 1
#

pLDDT: mean 86.17, std 8.83, range [55.06, 94.62]

Nearest PDB structures (foldseek):
  8jdm-assembly1_b  TM=3.653E-01  e=5.954E+00  Homo sapiens
  7f5s-assembly1_LW  TM=3.702E-01  e=6.358E+00  Homo sapiens
  5apn-assembly1_W  TM=3.556E-01  e=6.789E+00  Saccharomyces cerevisiae S288C